Protein AF-A0A9P0MAM7-F1 (afdb_monomer_lite)

Structure (mmCIF, N/CA/C/O backbone):
data_AF-A0A9P0MAM7-F1
#
_entry.id   AF-A0A9P0MAM7-F1
#
loop_
_atom_site.group_PDB
_atom_site.id
_atom_site.type_symbol
_atom_site.label_atom_id
_atom_site.label_alt_id
_atom_site.label_comp_id
_atom_site.label_asym_id
_atom_site.label_entity_id
_atom_site.label_seq_id
_atom_site.pdbx_PDB_ins_code
_atom_site.Cartn_x
_atom_site.Cartn_y
_atom_site.Cartn_z
_atom_site.occupancy
_atom_site.B_iso_or_equiv
_atom_site.auth_seq_id
_atom_site.auth_comp_id
_atom_site.auth_asym_id
_atom_site.auth_atom_id
_atom_site.pdbx_PDB_model_num
ATOM 1 N N . MET A 1 1 ? 7.427 -1.445 16.899 1.00 61.53 1 MET A N 1
ATOM 2 C CA . MET A 1 1 ? 7.177 -0.888 15.551 1.00 61.53 1 MET A CA 1
ATOM 3 C C . MET A 1 1 ? 6.952 -2.072 14.649 1.00 61.53 1 MET A C 1
ATOM 5 O O . MET A 1 1 ? 7.859 -2.889 14.537 1.00 61.53 1 MET A O 1
ATOM 9 N N . ASP A 1 2 ? 5.776 -2.164 14.045 1.00 75.50 2 ASP A N 1
ATOM 10 C CA . ASP A 1 2 ? 5.415 -3.310 13.219 1.00 75.50 2 ASP A CA 1
ATOM 11 C C . ASP A 1 2 ? 5.662 -2.983 11.755 1.00 75.50 2 ASP A C 1
ATOM 13 O O . ASP A 1 2 ? 5.377 -1.882 11.272 1.00 75.50 2 ASP A O 1
ATOM 17 N N . GLN A 1 3 ? 6.252 -3.943 11.052 1.00 77.50 3 GLN A N 1
ATOM 18 C CA . GLN A 1 3 ? 6.578 -3.818 9.644 1.00 77.50 3 GLN A CA 1
ATOM 19 C C . GLN A 1 3 ? 5.945 -4.974 8.885 1.00 77.50 3 GLN A C 1
ATOM 21 O O . GLN A 1 3 ? 6.142 -6.139 9.225 1.00 77.50 3 GLN A O 1
ATOM 26 N N . ARG A 1 4 ? 5.185 -4.645 7.842 1.00 80.69 4 ARG A N 1
ATOM 27 C CA . ARG A 1 4 ? 4.532 -5.619 6.966 1.00 80.69 4 ARG A CA 1
ATOM 28 C C . ARG A 1 4 ? 4.853 -5.292 5.515 1.00 80.69 4 ARG A C 1
ATOM 30 O O . ARG A 1 4 ? 4.952 -4.127 5.138 1.00 80.69 4 ARG A O 1
ATOM 37 N N . 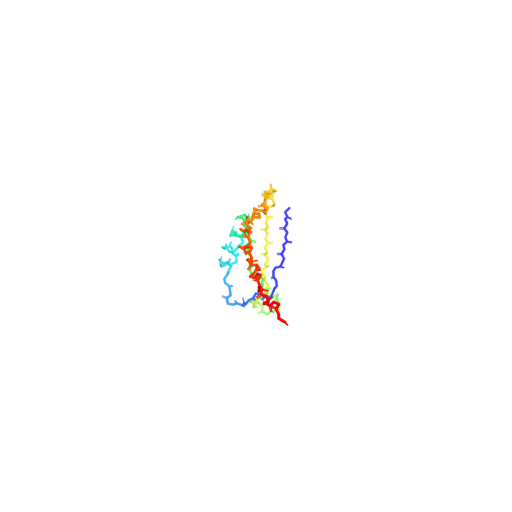VAL A 1 5 ? 5.026 -6.329 4.701 1.00 83.44 5 VAL A N 1
ATOM 38 C CA . VAL A 1 5 ? 5.210 -6.192 3.252 1.00 83.44 5 VAL A CA 1
ATOM 39 C C . VAL A 1 5 ? 3.920 -6.613 2.573 1.00 83.44 5 VAL A C 1
ATOM 41 O O . VAL A 1 5 ? 3.484 -7.753 2.725 1.00 83.44 5 VAL A O 1
ATOM 44 N N . ILE A 1 6 ? 3.326 -5.701 1.810 1.00 82.06 6 ILE A N 1
ATOM 45 C CA . ILE A 1 6 ? 2.190 -6.010 0.948 1.00 82.06 6 ILE A CA 1
ATOM 46 C C . ILE A 1 6 ? 2.743 -6.428 -0.413 1.00 82.06 6 ILE A C 1
ATOM 48 O O . ILE A 1 6 ? 3.554 -5.723 -1.022 1.00 82.06 6 ILE A O 1
ATOM 52 N N . ARG A 1 7 ? 2.314 -7.605 -0.871 1.00 81.94 7 ARG A N 1
ATOM 53 C CA . ARG A 1 7 ? 2.686 -8.206 -2.156 1.00 81.94 7 ARG A CA 1
ATOM 54 C C . ARG A 1 7 ? 1.457 -8.342 -3.047 1.00 81.94 7 ARG A C 1
ATOM 56 O O . ARG A 1 7 ? 0.360 -8.530 -2.535 1.00 81.94 7 ARG A O 1
ATOM 63 N N . GLY A 1 8 ? 1.662 -8.311 -4.362 1.00 75.81 8 GLY A N 1
ATOM 64 C CA . GLY A 1 8 ? 0.593 -8.551 -5.339 1.00 75.81 8 GLY A CA 1
ATOM 65 C C . GLY A 1 8 ? -0.242 -7.320 -5.687 1.00 75.81 8 GLY A C 1
ATOM 66 O O . GLY A 1 8 ? -1.294 -7.464 -6.298 1.00 75.81 8 GLY A O 1
ATOM 67 N N . LEU A 1 9 ? 0.222 -6.119 -5.328 1.00 78.12 9 LEU A N 1
ATOM 68 C CA . LEU A 1 9 ? -0.415 -4.886 -5.778 1.00 78.12 9 LEU A CA 1
ATOM 69 C C . LEU A 1 9 ? -0.013 -4.565 -7.227 1.00 78.12 9 LEU A C 1
ATOM 71 O O . LEU A 1 9 ? 1.149 -4.786 -7.599 1.00 78.12 9 LEU A O 1
ATOM 75 N N . PRO A 1 10 ? -0.942 -4.029 -8.039 1.00 75.00 10 PRO A N 1
ATOM 76 C CA . PRO A 1 10 ? -0.634 -3.538 -9.374 1.00 75.00 10 PRO A CA 1
ATOM 77 C C . PRO A 1 10 ? 0.492 -2.506 -9.326 1.00 75.00 10 PRO A C 1
ATOM 79 O O . PRO A 1 10 ? 0.559 -1.678 -8.418 1.00 75.00 10 PRO A O 1
ATOM 82 N N . ARG A 1 11 ? 1.369 -2.517 -10.334 1.00 70.56 11 ARG A N 1
ATOM 83 C CA . ARG A 1 11 ? 2.462 -1.533 -10.445 1.00 70.56 11 ARG A CA 1
ATOM 84 C C . ARG A 1 11 ? 1.976 -0.088 -10.561 1.00 70.56 11 ARG A C 1
ATOM 86 O O . ARG A 1 11 ? 2.738 0.819 -10.253 1.00 70.56 11 ARG A O 1
ATOM 93 N N . GLU A 1 12 ? 0.752 0.085 -11.038 1.00 78.31 12 GLU A N 1
ATOM 94 C CA . GLU A 1 12 ? 0.104 1.367 -11.315 1.00 78.31 12 GLU A CA 1
ATOM 95 C C . GLU A 1 12 ? -0.530 1.981 -10.061 1.00 78.31 12 GLU A C 1
ATOM 97 O O . GLU A 1 12 ? -0.904 3.148 -10.071 1.00 78.31 12 GLU A O 1
ATOM 102 N N . MET A 1 13 ? -0.636 1.209 -8.974 1.00 77.06 13 MET A N 1
ATOM 103 C CA . MET A 1 13 ? -1.225 1.675 -7.726 1.00 77.06 13 MET A CA 1
ATOM 104 C C . MET A 1 13 ? -0.271 2.639 -7.016 1.00 77.06 13 MET A C 1
ATOM 106 O O . MET A 1 13 ? 0.912 2.327 -6.813 1.00 77.06 13 MET A O 1
ATOM 110 N N . SER A 1 14 ? -0.776 3.810 -6.629 1.00 81.81 14 SER A N 1
ATOM 111 C CA . SER A 1 14 ? 0.047 4.826 -5.985 1.00 81.81 14 SER A CA 1
ATOM 112 C C . SER A 1 14 ? 0.181 4.552 -4.492 1.00 81.81 14 SER A C 1
ATOM 114 O O . SER A 1 14 ? -0.683 3.972 -3.839 1.00 81.81 14 SER A O 1
ATOM 116 N N . VAL A 1 15 ? 1.273 5.046 -3.909 1.00 85.31 15 VAL A N 1
ATOM 117 C CA . VAL A 1 15 ? 1.482 5.017 -2.452 1.00 85.31 15 VAL A CA 1
ATOM 118 C C . VAL A 1 15 ? 0.330 5.711 -1.709 1.00 85.31 15 VAL A C 1
ATOM 120 O O . VAL A 1 15 ? 0.039 5.348 -0.572 1.00 85.31 15 VAL A O 1
ATOM 123 N N . ASN A 1 16 ? -0.315 6.697 -2.342 1.00 86.00 16 ASN A N 1
ATOM 124 C CA . ASN A 1 16 ? -1.426 7.440 -1.757 1.00 86.00 16 ASN A CA 1
ATOM 125 C C . ASN A 1 16 ? -2.694 6.587 -1.625 1.00 86.00 16 ASN A C 1
ATOM 127 O O . ASN A 1 16 ? -3.239 6.525 -0.531 1.00 86.00 16 ASN A O 1
ATOM 131 N N . ASP A 1 17 ? -3.069 5.837 -2.668 1.00 86.56 17 ASP A N 1
ATOM 132 C CA . ASP A 1 17 ? -4.235 4.939 -2.639 1.00 86.56 17 ASP A CA 1
ATOM 133 C C . ASP A 1 17 ? -4.121 3.917 -1.498 1.00 86.56 17 ASP A C 1
ATOM 135 O O . ASP A 1 17 ? -5.056 3.679 -0.738 1.00 86.56 17 ASP A O 1
ATOM 139 N N . ILE A 1 18 ? -2.921 3.351 -1.324 1.00 84.88 18 ILE A N 1
ATOM 140 C CA . ILE A 1 18 ? -2.638 2.373 -0.265 1.00 84.88 18 ILE A CA 1
ATOM 141 C C . ILE A 1 18 ? -2.722 3.030 1.117 1.00 84.88 18 ILE A C 1
ATOM 143 O O . ILE A 1 18 ? -3.201 2.418 2.067 1.00 84.88 18 ILE A O 1
ATOM 147 N N . LYS A 1 19 ? -2.247 4.273 1.257 1.00 84.81 19 LYS A N 1
ATOM 148 C CA . LYS A 1 19 ? -2.374 5.018 2.516 1.00 84.81 19 LYS A CA 1
ATOM 149 C C . LYS A 1 19 ? -3.835 5.290 2.854 1.00 84.81 19 LYS A C 1
ATOM 151 O O . LYS A 1 19 ? -4.210 5.097 4.004 1.00 84.81 19 LYS A O 1
ATOM 156 N N . GLU A 1 20 ? -4.645 5.708 1.888 1.00 87.00 20 GLU A N 1
ATOM 157 C CA . GLU A 1 20 ? -6.072 5.979 2.097 1.00 87.00 20 GLU A CA 1
ATOM 158 C C . GLU A 1 20 ? -6.849 4.714 2.489 1.00 87.00 20 GLU A C 1
ATOM 160 O O . GLU A 1 20 ? -7.681 4.757 3.402 1.00 87.00 20 GLU A O 1
ATOM 165 N N . ASP A 1 21 ? -6.524 3.568 1.887 1.00 85.81 21 ASP A N 1
ATOM 166 C CA . ASP A 1 21 ? -7.090 2.272 2.276 1.00 85.81 21 ASP A CA 1
ATOM 167 C C . ASP A 1 21 ? -6.671 1.872 3.703 1.00 85.81 21 ASP A C 1
ATOM 169 O O . ASP A 1 21 ? -7.508 1.500 4.528 1.00 85.81 21 ASP A O 1
ATOM 173 N N . LEU A 1 22 ? -5.392 2.045 4.055 1.00 84.25 22 LEU A N 1
ATOM 174 C CA . LEU A 1 22 ? -4.895 1.781 5.411 1.00 84.25 22 LEU A CA 1
ATOM 175 C C . LEU A 1 22 ? -5.552 2.691 6.458 1.00 84.25 22 LEU A C 1
ATOM 177 O O . LEU A 1 22 ? -5.942 2.212 7.525 1.00 84.25 22 LEU A O 1
ATOM 181 N N . VAL A 1 23 ? -5.740 3.976 6.150 1.00 85.00 23 VAL A N 1
ATOM 182 C CA . VAL A 1 23 ? -6.476 4.922 7.004 1.00 85.00 23 VAL A CA 1
ATOM 183 C C . VAL A 1 23 ? -7.928 4.468 7.163 1.00 85.00 23 VAL A C 1
ATOM 185 O O . VAL A 1 23 ? -8.420 4.402 8.291 1.00 85.00 23 VAL A O 1
ATOM 188 N N . SER A 1 24 ? -8.591 4.068 6.074 1.00 83.81 24 SER A N 1
ATOM 189 C CA . SER A 1 24 ? -9.963 3.535 6.104 1.00 83.81 24 SER A CA 1
ATOM 190 C C . SER A 1 24 ? -10.078 2.280 6.980 1.00 83.81 24 SER A C 1
ATOM 192 O O . SER A 1 24 ? -11.024 2.124 7.762 1.00 83.81 24 SER A O 1
ATOM 194 N N . GLN A 1 25 ? -9.057 1.421 6.956 1.00 81.44 25 GLN A N 1
ATOM 195 C CA . GLN A 1 25 ? -8.953 0.248 7.829 1.00 81.44 25 GLN A CA 1
ATOM 196 C C . GLN A 1 25 ? -8.657 0.604 9.296 1.00 81.44 25 GLN A C 1
ATOM 198 O O . GLN A 1 25 ? -8.898 -0.213 10.183 1.00 81.44 25 GLN A O 1
ATOM 203 N N . GLY A 1 26 ? -8.303 1.854 9.611 1.00 80.69 26 GLY A N 1
ATOM 204 C CA . GLY A 1 26 ? -8.039 2.347 10.972 1.00 80.69 26 GLY A CA 1
ATOM 205 C C . GLY A 1 26 ? -6.558 2.463 11.318 1.00 80.69 26 GLY A C 1
ATOM 206 O O . GLY A 1 26 ? -6.209 2.634 12.480 1.00 80.69 26 GLY A O 1
ATOM 207 N N . ILE A 1 27 ? -5.683 2.372 10.322 1.00 80.44 27 ILE A N 1
ATOM 208 C CA . ILE A 1 27 ? -4.235 2.451 10.476 1.00 80.44 27 ILE A CA 1
ATOM 209 C C . ILE A 1 27 ? -3.778 3.835 9.995 1.00 80.44 27 ILE A C 1
ATOM 211 O O . ILE A 1 27 ? -3.233 3.990 8.904 1.00 80.44 27 ILE A O 1
ATOM 215 N N . ALA A 1 28 ? -4.029 4.859 10.814 1.00 74.56 28 ALA A N 1
ATOM 216 C CA . ALA A 1 28 ? -3.771 6.257 10.452 1.00 74.56 28 ALA A CA 1
ATOM 217 C C . ALA A 1 28 ? -2.270 6.616 10.379 1.00 74.56 28 ALA A C 1
ATOM 219 O O . ALA A 1 28 ? -1.860 7.405 9.533 1.00 74.56 28 ALA A O 1
ATOM 220 N N . ASP A 1 29 ? -1.430 5.996 11.214 1.00 79.12 29 ASP A N 1
ATOM 221 C CA . ASP A 1 29 ? 0.021 6.246 11.296 1.00 79.12 29 ASP A CA 1
ATOM 222 C C . ASP A 1 29 ? 0.856 5.289 10.412 1.00 79.12 29 ASP A C 1
ATOM 224 O O . ASP A 1 29 ? 1.976 4.892 10.758 1.00 79.12 29 ASP A O 1
ATOM 228 N N . ALA A 1 30 ? 0.309 4.865 9.267 1.00 81.31 30 ALA A N 1
ATOM 229 C CA . ALA A 1 30 ? 1.007 3.987 8.332 1.00 81.31 30 ALA A CA 1
ATOM 230 C C . ALA A 1 30 ? 1.964 4.752 7.401 1.00 81.31 30 ALA A C 1
ATOM 232 O O . ALA A 1 30 ? 1.569 5.602 6.601 1.00 81.31 30 ALA A O 1
ATOM 233 N N . VAL A 1 31 ? 3.241 4.376 7.421 1.00 83.88 31 VAL A N 1
ATOM 234 C CA . VAL A 1 31 ? 4.236 4.807 6.435 1.00 83.88 31 VAL A CA 1
ATOM 235 C C . VAL A 1 31 ? 4.347 3.742 5.352 1.00 83.88 31 VAL A C 1
ATOM 237 O O . VAL A 1 31 ? 4.870 2.657 5.597 1.00 83.88 31 VAL A O 1
ATOM 240 N N . 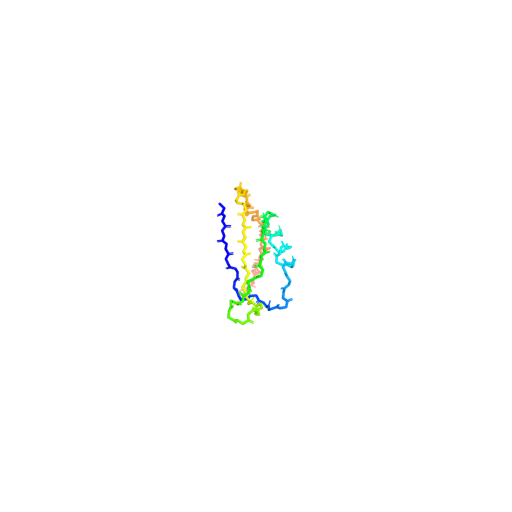VAL A 1 32 ? 3.876 4.069 4.150 1.00 86.69 32 VAL A N 1
ATOM 241 C CA . VAL A 1 32 ? 3.938 3.202 2.966 1.00 86.69 32 VAL A CA 1
ATOM 242 C C . VAL A 1 32 ? 5.098 3.629 2.065 1.00 86.69 32 VAL A C 1
ATOM 244 O O . VAL A 1 32 ? 5.251 4.814 1.769 1.00 86.69 32 VAL A O 1
ATOM 247 N N . GLN A 1 33 ? 5.905 2.669 1.612 1.00 87.25 33 GLN A N 1
ATOM 248 C CA . GLN A 1 33 ? 7.044 2.890 0.722 1.00 87.25 33 GLN A CA 1
ATOM 249 C C . GLN A 1 33 ? 7.073 1.842 -0.398 1.00 87.25 33 GLN A C 1
ATOM 251 O O . GLN A 1 33 ? 7.071 0.643 -0.128 1.00 87.25 33 GLN A O 1
ATOM 256 N N . GLN A 1 34 ? 7.147 2.281 -1.657 1.00 87.50 34 GLN A N 1
ATOM 257 C CA . GLN A 1 34 ? 7.332 1.378 -2.796 1.00 87.50 34 GLN A CA 1
ATOM 258 C C . GLN A 1 34 ? 8.772 0.855 -2.825 1.00 87.50 34 GLN A C 1
ATOM 260 O O . GLN A 1 34 ? 9.732 1.631 -2.767 1.00 87.50 34 GLN A O 1
ATOM 265 N N . LEU A 1 35 ? 8.933 -0.463 -2.914 1.00 86.62 35 LEU A N 1
ATOM 266 C CA . LEU A 1 35 ? 10.250 -1.083 -3.004 1.00 86.62 35 LEU A CA 1
ATOM 267 C C . LEU A 1 35 ? 10.753 -1.061 -4.447 1.00 86.62 35 LEU A C 1
ATOM 269 O O . LEU A 1 35 ? 10.006 -1.278 -5.399 1.00 86.62 35 LEU A O 1
ATOM 273 N N . THR A 1 36 ? 12.053 -0.832 -4.610 1.00 88.31 36 THR A N 1
ATOM 274 C CA . THR A 1 36 ? 12.730 -0.876 -5.908 1.00 88.31 36 THR A CA 1
ATOM 275 C C . THR A 1 36 ? 13.705 -2.041 -5.953 1.00 88.31 36 THR A C 1
ATOM 277 O O . THR A 1 36 ? 14.331 -2.409 -4.957 1.00 88.31 36 THR A O 1
ATOM 280 N N . SER A 1 37 ? 13.830 -2.653 -7.128 1.00 88.50 37 SER A N 1
ATOM 281 C CA . SER A 1 37 ? 14.802 -3.714 -7.355 1.00 88.50 37 SER A CA 1
ATOM 282 C C . SER A 1 37 ? 16.212 -3.149 -7.261 1.00 88.50 37 SER A C 1
ATOM 284 O O . SER A 1 37 ? 16.553 -2.192 -7.956 1.00 88.50 37 SER A O 1
ATOM 286 N N . ARG A 1 38 ? 17.069 -3.778 -6.454 1.00 89.62 38 ARG A N 1
ATOM 287 C CA . ARG A 1 38 ? 18.481 -3.388 -6.360 1.00 89.62 38 ARG A CA 1
ATOM 288 C C . ARG A 1 38 ? 19.212 -3.571 -7.693 1.00 89.62 38 ARG A C 1
ATOM 290 O O . ARG A 1 38 ? 20.0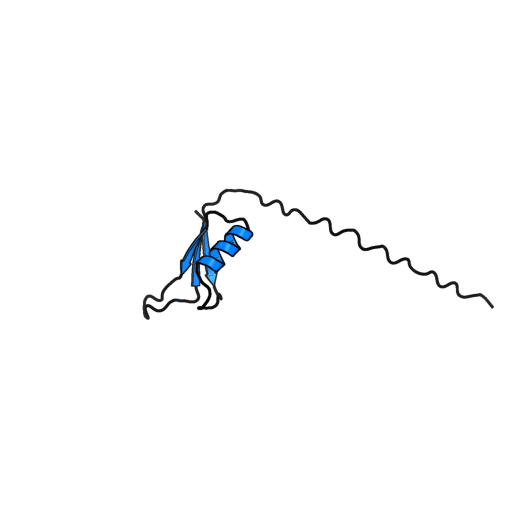45 -2.734 -8.031 1.00 89.62 38 ARG A O 1
ATOM 297 N N . THR A 1 39 ? 18.872 -4.628 -8.430 1.00 91.94 39 THR A N 1
ATOM 298 C CA . THR A 1 39 ? 19.525 -5.024 -9.684 1.00 91.94 39 THR A CA 1
ATOM 299 C C . THR A 1 39 ? 19.077 -4.164 -10.857 1.00 91.94 39 THR A C 1
ATOM 301 O O . THR A 1 39 ? 19.904 -3.672 -11.611 1.00 91.94 39 THR A O 1
ATOM 304 N N . THR A 1 40 ? 17.765 -3.964 -11.016 1.00 90.06 40 THR A N 1
ATOM 305 C CA . THR A 1 40 ? 17.215 -3.281 -12.200 1.00 90.06 40 THR A CA 1
ATOM 306 C C . THR A 1 40 ? 16.851 -1.824 -11.945 1.00 90.06 40 THR A C 1
ATOM 308 O O . THR A 1 40 ? 16.480 -1.131 -12.886 1.00 90.06 40 THR A O 1
ATOM 311 N N . LYS A 1 41 ? 16.894 -1.364 -10.685 1.00 85.12 41 LYS A N 1
ATOM 312 C CA . LYS A 1 41 ? 16.415 -0.042 -10.233 1.00 85.12 41 LYS A CA 1
ATOM 313 C C . LYS A 1 41 ? 14.953 0.258 -10.589 1.00 85.12 41 LYS A C 1
ATOM 315 O O . LYS A 1 41 ? 14.500 1.385 -10.434 1.00 85.12 41 LYS A O 1
ATOM 320 N N . LYS A 1 42 ? 14.191 -0.751 -11.026 1.00 85.50 42 LYS A N 1
ATOM 321 C CA . LYS A 1 42 ? 12.772 -0.622 -11.371 1.00 85.50 42 LYS A CA 1
ATOM 322 C C . LYS A 1 42 ? 11.888 -0.822 -10.134 1.00 85.50 42 LYS A C 1
ATOM 324 O O . LYS A 1 42 ? 12.248 -1.631 -9.271 1.00 85.50 42 LYS A O 1
ATOM 329 N N . PRO A 1 43 ? 10.723 -0.158 -10.060 1.00 82.31 43 PRO A N 1
ATOM 330 C CA . PRO A 1 43 ? 9.748 -0.395 -9.002 1.00 82.31 43 PRO A CA 1
ATOM 331 C C . PRO A 1 43 ? 9.259 -1.849 -9.020 1.00 82.31 43 PRO A C 1
ATOM 333 O O . PRO A 1 43 ? 8.961 -2.434 -10.074 1.00 82.31 43 PRO A O 1
ATOM 336 N N . LEU A 1 44 ? 9.222 -2.455 -7.839 1.00 83.62 44 LEU A N 1
ATOM 337 C CA . LEU A 1 44 ? 8.673 -3.783 -7.607 1.00 83.62 44 LEU A CA 1
ATOM 338 C C . LEU A 1 44 ? 7.190 -3.659 -7.234 1.0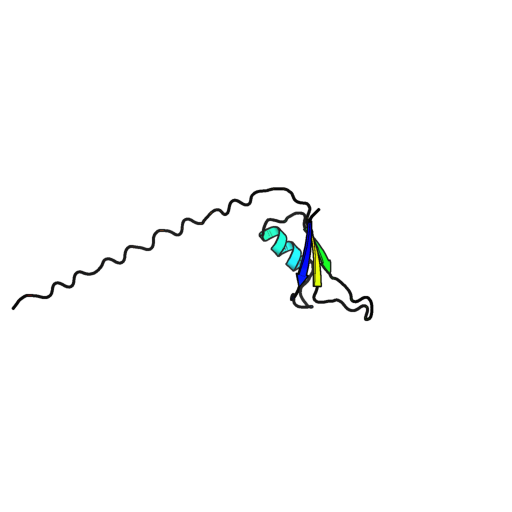0 83.62 44 LEU A C 1
ATOM 340 O O . LEU A 1 44 ? 6.791 -2.649 -6.654 1.00 83.62 44 LEU A O 1
ATOM 344 N N . PRO A 1 45 ? 6.373 -4.689 -7.507 1.00 81.62 45 PRO A N 1
ATOM 345 C CA . PRO A 1 45 ? 5.000 -4.788 -7.003 1.00 81.62 45 PRO A CA 1
ATOM 346 C C . PRO A 1 45 ? 4.991 -5.165 -5.506 1.00 81.62 45 PRO A C 1
ATOM 348 O O . PRO A 1 45 ? 4.315 -6.102 -5.077 1.00 81.62 45 PRO A O 1
ATOM 351 N N . LEU A 1 46 ? 5.833 -4.488 -4.722 1.00 84.00 46 LEU A N 1
ATOM 352 C CA . LEU A 1 46 ? 6.046 -4.715 -3.301 1.00 84.00 46 LEU A CA 1
ATOM 353 C C . LEU A 1 46 ? 6.036 -3.367 -2.587 1.00 84.00 46 LEU A C 1
ATOM 355 O O . LEU A 1 46 ? 6.789 -2.457 -2.948 1.00 84.00 46 LEU A O 1
ATOM 359 N N . PHE A 1 47 ? 5.218 -3.269 -1.546 1.00 85.12 47 PHE A N 1
ATOM 360 C CA . PHE A 1 47 ? 5.107 -2.074 -0.722 1.00 85.12 47 PHE A CA 1
ATOM 361 C C . PHE A 1 47 ? 5.433 -2.417 0.724 1.00 85.12 47 PHE A C 1
ATOM 363 O O . PHE A 1 47 ? 4.899 -3.365 1.301 1.00 85.12 47 PHE A O 1
ATOM 370 N N . LEU A 1 48 ? 6.339 -1.643 1.305 1.00 85.62 48 LEU A N 1
ATOM 371 C CA . LEU A 1 48 ? 6.700 -1.727 2.705 1.00 85.62 48 LEU A CA 1
ATOM 372 C C . LEU A 1 48 ? 5.780 -0.814 3.506 1.00 85.62 48 LEU A C 1
ATOM 374 O O . LEU A 1 48 ? 5.763 0.392 3.269 1.00 85.62 48 LEU A O 1
ATOM 378 N N . VAL A 1 49 ? 5.056 -1.378 4.466 1.00 85.62 49 VAL A N 1
ATOM 379 C CA . VAL A 1 49 ? 4.199 -0.635 5.388 1.00 85.62 49 VAL A CA 1
ATOM 380 C C . VAL A 1 49 ? 4.811 -0.707 6.779 1.00 85.62 49 VAL A C 1
ATOM 382 O O . VAL A 1 49 ? 5.040 -1.793 7.316 1.00 85.62 49 VAL A O 1
ATOM 385 N N . LYS A 1 50 ? 5.102 0.454 7.361 1.00 85.19 50 LYS A N 1
ATOM 386 C CA . LYS A 1 50 ? 5.555 0.591 8.747 1.00 85.19 50 LYS A CA 1
ATOM 387 C C . LYS A 1 50 ? 4.447 1.263 9.534 1.00 85.19 50 LYS A C 1
ATOM 389 O O . LYS A 1 50 ? 4.063 2.378 9.194 1.00 85.19 50 LYS A O 1
ATOM 394 N N . THR A 1 51 ? 3.952 0.611 10.573 1.00 81.94 51 THR A N 1
ATOM 395 C CA . THR A 1 51 ? 2.922 1.177 11.442 1.00 81.94 51 THR A CA 1
ATOM 396 C C . THR A 1 51 ? 3.503 1.384 12.833 1.00 81.94 51 THR A C 1
ATOM 398 O O . THR A 1 51 ? 4.283 0.572 13.353 1.00 81.94 51 THR A O 1
ATOM 401 N N . LYS A 1 52 ? 3.145 2.503 13.462 1.00 69.25 52 LYS A N 1
ATOM 402 C CA . LYS A 1 52 ? 3.238 2.588 14.916 1.00 69.25 52 LYS A CA 1
ATOM 403 C C . LYS A 1 52 ? 1.997 1.886 15.449 1.00 69.25 52 LYS A C 1
ATOM 405 O O . LYS A 1 52 ? 0.892 2.325 15.160 1.00 69.25 52 LYS A O 1
ATOM 410 N N . LEU A 1 53 ? 2.176 0.776 16.166 1.00 56.25 53 LEU A N 1
ATOM 411 C CA . LEU A 1 53 ? 1.100 0.224 16.983 1.00 56.25 53 LEU A CA 1
ATOM 412 C C . LEU A 1 53 ? 0.660 1.335 17.942 1.00 56.25 53 LEU A C 1
ATOM 414 O O . LEU A 1 53 ? 1.365 1.644 18.900 1.00 56.25 53 LEU A O 1
ATOM 418 N N . ARG A 1 54 ? -0.477 1.964 17.662 1.00 52.06 54 ARG A N 1
ATOM 419 C CA . ARG A 1 54 ? -1.406 2.274 18.736 1.00 52.06 54 ARG A CA 1
ATOM 420 C C . ARG A 1 54 ? -2.281 1.041 18.841 1.00 52.06 54 ARG A C 1
ATOM 422 O O . ARG A 1 54 ? -2.913 0.653 17.861 1.00 52.06 54 ARG A O 1
ATOM 429 N N . GLU A 1 55 ? -2.222 0.381 19.988 1.00 53.50 55 GLU A N 1
ATOM 430 C CA . GLU A 1 55 ? -3.273 -0.533 20.412 1.00 53.50 55 GLU A CA 1
ATOM 431 C C . GLU A 1 55 ? -4.573 0.273 20.492 1.00 53.50 55 GLU A C 1
ATOM 433 O O . GLU A 1 55 ? -4.928 0.800 21.535 1.00 53.50 55 GLU A O 1
ATOM 438 N N . GLU A 1 56 ? -5.258 0.447 19.369 1.00 50.72 56 GLU A N 1
ATOM 439 C CA . GLU A 1 56 ? -6.665 0.813 19.369 1.00 50.72 56 GLU A CA 1
ATOM 440 C C . GLU A 1 56 ? -7.406 -0.299 18.647 1.00 50.72 56 GLU A C 1
ATOM 442 O O . GLU A 1 56 ? -7.534 -0.349 17.424 1.00 50.72 56 GLU A O 1
ATOM 447 N N . GLU A 1 57 ? -7.774 -1.276 19.472 1.00 47.91 57 GLU A N 1
ATOM 448 C CA . GLU A 1 57 ? -9.083 -1.910 19.514 1.00 47.91 57 GLU A CA 1
ATOM 449 C C . GLU A 1 57 ? -10.097 -1.299 18.530 1.00 47.91 57 GLU A C 1
ATOM 451 O O . GLU A 1 57 ? -10.993 -0.541 18.894 1.00 47.91 57 GLU A O 1
ATOM 456 N N . LYS A 1 58 ? -10.032 -1.682 17.252 1.00 44.06 58 LYS A N 1
ATOM 457 C CA . LYS A 1 58 ? -11.247 -1.689 16.444 1.00 44.06 58 LYS A CA 1
ATOM 458 C C . LYS A 1 58 ? -12.042 -2.899 16.894 1.00 44.06 58 LYS A C 1
ATOM 460 O O . LYS A 1 58 ? -11.946 -3.979 16.312 1.00 44.06 58 LYS A O 1
ATOM 465 N N . VAL A 1 59 ? -12.827 -2.679 17.952 1.00 43.03 59 VAL A N 1
ATOM 466 C CA . VAL A 1 59 ? -14.103 -3.354 18.174 1.00 43.03 59 VAL A CA 1
ATOM 467 C C . VAL A 1 59 ? -14.709 -3.565 16.794 1.00 43.03 59 VAL A C 1
ATOM 469 O O . VAL A 1 59 ? -15.092 -2.610 16.112 1.00 43.03 59 VAL A O 1
ATOM 472 N N . PHE A 1 60 ? -14.735 -4.821 16.353 1.00 40.91 60 PHE A N 1
ATOM 473 C CA . PHE A 1 60 ? -15.603 -5.254 15.277 1.00 40.91 60 PHE A CA 1
ATOM 474 C C . PHE A 1 60 ? -17.003 -4.910 15.773 1.00 40.91 60 PHE A C 1
ATOM 476 O O . PHE A 1 60 ? -17.616 -5.664 16.529 1.00 40.91 60 PHE A O 1
ATOM 483 N N . ARG A 1 61 ? -17.488 -3.715 15.430 1.00 40.66 61 ARG A N 1
ATOM 484 C CA . ARG A 1 61 ? -18.888 -3.368 15.591 1.00 40.66 61 ARG A CA 1
ATOM 485 C C . ARG A 1 61 ? -19.580 -4.265 14.581 1.00 40.66 61 ARG A C 1
ATOM 487 O O . ARG A 1 61 ? -19.714 -3.906 13.414 1.00 40.66 61 ARG A O 1
ATOM 494 N N . ALA A 1 62 ? -19.885 -5.485 15.021 1.00 48.62 62 ALA A N 1
ATOM 495 C CA . ALA A 1 62 ? -20.793 -6.378 14.349 1.00 48.62 62 ALA A CA 1
ATOM 496 C C . ALA A 1 62 ? -21.989 -5.503 14.002 1.00 48.62 62 ALA A C 1
ATOM 498 O O . ALA A 1 62 ? -22.672 -4.990 14.891 1.00 48.62 62 ALA A O 1
ATOM 499 N N . GLN A 1 63 ? -22.165 -5.226 12.711 1.00 46.97 63 GLN A N 1
ATOM 500 C CA . GLN A 1 63 ? -23.440 -4.710 12.265 1.00 46.97 63 GLN A CA 1
ATOM 501 C C . GLN A 1 63 ? -24.461 -5.712 12.805 1.00 46.97 63 GLN A C 1
ATOM 503 O O . GLN A 1 63 ? -24.275 -6.914 12.576 1.00 46.97 63 GLN A O 1
ATOM 508 N N . PRO A 1 64 ? -25.479 -5.288 13.567 1.00 43.56 64 PRO A N 1
ATOM 509 C CA . PRO A 1 64 ? -26.606 -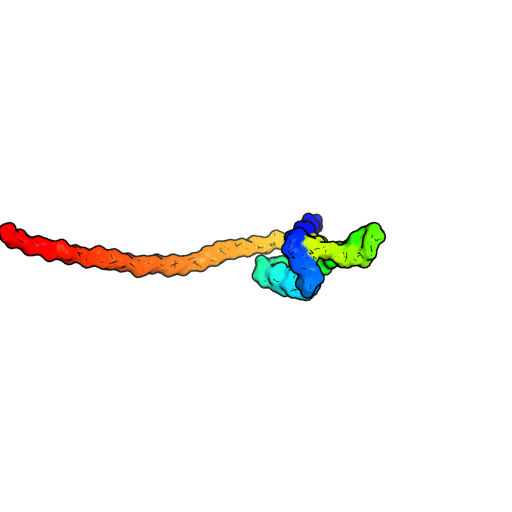6.160 13.791 1.00 43.56 64 PRO A CA 1
ATOM 510 C C . PRO A 1 64 ? -27.195 -6.384 12.401 1.00 43.56 64 PRO A C 1
ATOM 512 O O . PRO A 1 64 ? -27.875 -5.518 11.854 1.00 43.56 64 PRO A O 1
ATOM 515 N N . VAL A 1 65 ? -26.851 -7.515 11.783 1.00 53.41 65 VAL A N 1
ATOM 516 C CA . VAL A 1 65 ? -27.624 -8.062 10.677 1.00 53.41 65 VAL A CA 1
ATOM 517 C C . VAL A 1 65 ? -29.026 -8.164 11.242 1.00 53.41 65 VAL A C 1
ATOM 519 O O . VAL A 1 65 ? -29.277 -8.944 12.162 1.00 53.41 65 VAL A O 1
ATOM 522 N N . LEU A 1 66 ? -29.895 -7.266 10.777 1.00 51.84 66 LEU A N 1
ATOM 523 C CA . LEU A 1 66 ? -31.315 -7.295 11.076 1.00 51.84 66 LEU A CA 1
ATOM 524 C C . LEU A 1 66 ? -31.771 -8.749 10.912 1.00 51.84 66 LEU A C 1
ATOM 526 O O . LEU A 1 66 ? -31.397 -9.370 9.909 1.00 51.84 66 LEU A O 1
ATOM 530 N N . PRO A 1 67 ? -32.508 -9.323 11.879 1.00 48.22 67 PRO A N 1
ATOM 531 C CA . PRO A 1 67 ? -33.010 -10.675 11.723 1.00 48.22 67 PRO A CA 1
ATOM 532 C C . PRO A 1 67 ? -33.762 -10.740 10.394 1.00 48.22 67 PRO A C 1
ATOM 534 O O . PRO A 1 67 ? -34.649 -9.922 10.139 1.00 48.22 67 PRO A O 1
ATOM 537 N N . LEU A 1 68 ? -33.343 -11.671 9.530 1.00 58.06 68 LEU A N 1
ATOM 538 C CA . LEU A 1 68 ? -34.034 -11.989 8.285 1.00 58.06 68 LEU A CA 1
ATOM 539 C C . LEU A 1 68 ? -35.532 -12.079 8.605 1.00 58.06 68 LEU A C 1
ATOM 541 O O . LEU A 1 68 ? -35.879 -12.751 9.584 1.00 58.06 68 LEU A O 1
ATOM 545 N N . PRO A 1 69 ? -36.419 -11.402 7.853 1.00 52.28 69 PRO A N 1
ATOM 546 C CA . PRO A 1 69 ? -37.844 -11.532 8.094 1.00 52.28 69 PRO A CA 1
ATOM 547 C C . PRO A 1 69 ? -38.178 -13.018 8.030 1.00 52.28 69 PRO A C 1
ATOM 549 O O . PRO A 1 69 ? -37.890 -13.682 7.033 1.00 52.28 69 PRO A O 1
ATOM 552 N N . ALA A 1 70 ? -38.715 -13.538 9.136 1.00 52.09 70 ALA A N 1
ATOM 553 C CA . ALA A 1 70 ? -39.177 -14.906 9.226 1.00 52.09 70 ALA A CA 1
ATOM 554 C C . ALA A 1 70 ? -40.077 -15.158 8.018 1.00 52.09 70 ALA A C 1
ATOM 556 O O . ALA A 1 70 ? -41.136 -14.540 7.882 1.00 52.09 70 ALA A O 1
ATOM 557 N N . VAL A 1 71 ? -39.619 -16.024 7.115 1.00 52.06 71 VAL A N 1
ATOM 558 C CA . VAL A 1 71 ? -40.446 -16.538 6.035 1.00 52.06 71 VAL A CA 1
ATOM 559 C C . VAL A 1 71 ? -41.626 -17.190 6.737 1.00 52.06 71 VAL A C 1
ATOM 561 O O . VAL A 1 71 ? -41.481 -18.233 7.372 1.00 52.06 71 VAL A O 1
ATOM 564 N N . ARG A 1 72 ? -42.785 -16.523 6.705 1.00 48.91 72 ARG A N 1
ATOM 565 C CA . ARG A 1 72 ? -44.047 -17.132 7.105 1.00 48.91 72 ARG A CA 1
ATOM 566 C C . ARG A 1 72 ? -44.201 -18.346 6.204 1.00 48.91 72 ARG A C 1
ATOM 568 O O . ARG A 1 72 ? -44.466 -18.203 5.014 1.00 48.91 72 ARG A O 1
ATOM 575 N N . ALA A 1 73 ? -43.972 -19.528 6.767 1.00 47.44 73 ALA A N 1
ATOM 576 C CA . ALA A 1 73 ? -44.402 -20.767 6.161 1.00 47.44 73 ALA A CA 1
ATOM 577 C C . ALA A 1 73 ? -45.910 -20.621 5.951 1.00 47.44 73 ALA A C 1
ATOM 579 O O . ALA A 1 73 ? -46.683 -20.606 6.908 1.00 47.44 73 ALA A O 1
ATOM 580 N N . HIS A 1 74 ? -46.315 -20.411 4.701 1.00 45.75 74 HIS A N 1
ATOM 581 C CA . HIS A 1 74 ? -47.695 -20.589 4.306 1.00 45.75 74 HIS A CA 1
ATOM 582 C C . HIS A 1 74 ? -48.018 -22.054 4.587 1.00 45.75 74 HIS A C 1
ATOM 584 O O . HIS A 1 74 ? -47.563 -22.951 3.880 1.00 4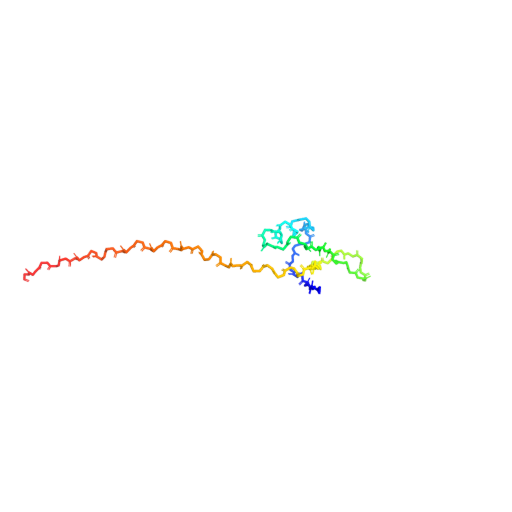5.75 74 HIS A O 1
ATOM 590 N N . THR A 1 75 ? -48.754 -22.295 5.668 1.00 48.59 75 THR A N 1
ATOM 591 C CA . THR A 1 75 ? -49.532 -23.512 5.848 1.00 48.59 75 THR A CA 1
ATOM 592 C C . THR A 1 75 ? -50.451 -23.625 4.643 1.00 48.59 75 THR A C 1
ATOM 594 O O . THR A 1 75 ? -51.473 -22.947 4.559 1.00 48.59 75 THR A O 1
ATOM 597 N N . ALA A 1 76 ? -50.044 -24.434 3.671 1.00 52.34 76 ALA A N 1
ATOM 598 C CA . ALA A 1 76 ? -50.954 -24.973 2.686 1.00 52.34 76 ALA A CA 1
ATOM 599 C C . ALA A 1 76 ? -51.851 -25.969 3.431 1.00 52.34 76 ALA A C 1
ATOM 601 O O . ALA A 1 76 ? -51.454 -27.104 3.690 1.00 52.34 76 ALA A O 1
ATOM 602 N N . GLU A 1 77 ? -53.034 -25.514 3.841 1.00 47.78 77 GLU A N 1
ATOM 603 C CA . GLU A 1 77 ? -54.151 -26.411 4.116 1.00 47.78 77 GLU A CA 1
ATOM 604 C C . GLU A 1 77 ? -54.440 -27.201 2.834 1.00 47.78 77 GLU A C 1
ATOM 606 O O . GLU A 1 77 ? -54.855 -26.644 1.817 1.00 47.78 77 GLU A O 1
ATOM 611 N N . LEU A 1 78 ? -54.183 -28.506 2.873 1.00 57.84 78 LEU A N 1
ATOM 612 C CA . LEU A 1 78 ? -54.748 -29.458 1.925 1.00 57.84 78 LEU A CA 1
ATOM 613 C C . LEU A 1 78 ? -56.138 -29.849 2.451 1.00 57.84 78 LEU A C 1
ATOM 615 O O . LEU A 1 78 ? -56.224 -30.341 3.577 1.00 57.84 78 LEU A O 1
ATOM 619 N N . PRO A 1 79 ? -57.227 -29.642 1.689 1.00 54.81 79 PRO A N 1
ATOM 620 C CA . PRO A 1 79 ? -58.548 -30.077 2.114 1.00 54.81 79 PRO A CA 1
ATOM 621 C C . PRO A 1 79 ? -58.648 -31.606 2.065 1.00 54.81 79 PRO A C 1
ATOM 623 O O . PRO A 1 79 ? -58.416 -32.222 1.024 1.00 54.81 79 PRO A O 1
ATOM 626 N N . SER A 1 80 ? -59.033 -32.204 3.193 1.00 50.25 80 SER A N 1
ATOM 627 C CA . SER A 1 80 ? -59.463 -33.600 3.276 1.00 50.25 80 SER A CA 1
ATOM 628 C C . SER A 1 80 ? -60.678 -33.843 2.380 1.00 50.25 80 SER A C 1
ATOM 630 O O . SER A 1 80 ? -61.709 -33.181 2.535 1.00 50.25 80 SER A O 1
ATOM 632 N N . ARG A 1 81 ? -60.581 -34.836 1.498 1.00 53.25 81 ARG A N 1
ATOM 633 C CA . ARG A 1 81 ? -61.724 -35.562 0.943 1.00 53.25 81 ARG A CA 1
ATOM 634 C C . ARG A 1 81 ? -61.364 -37.022 0.748 1.00 53.25 81 ARG A C 1
ATOM 636 O O . ARG A 1 81 ? -60.249 -37.275 0.245 1.00 53.25 81 ARG A O 1
#

Organism: Acanthoscelides obtectus (NCBI:txid200917)

Secondary structure (DSSP, 8-state):
-EEEEEES--TT--HHHHHHHHHHHT-TTEEEEEEE-TTT-PEEEEEEEEE--------------------------PPP-

Radius of gyration: 24.59 Å; chains: 1; bounding box: 81×43×33 Å

Foldseek 3Di:
DDKDKDADADPPDDQVNVQVVCVVVVQNQKDKDFDADPVPRHTDRMIMIDGDDPPDDPPPPPDPPPPDPPPPPPPPDDDDD

pLDDT: mean 70.73, std 16.49, range [40.66, 91.94]

Sequence (81 aa):
MDQRVIRGLPREMSVNDIKEDLVSQGIADAVVQQLTSRTTKKPLPLFLVKTKLREEEKVFRAQPVLPLPAVRAHTAELPSR